Protein AF-Q3E6U3-F1 (afdb_monomer_lite)

Radius of gyration: 22.24 Å; chains: 1; bounding box: 48×63×40 Å

pLDDT: mean 80.61, std 17.1, range [34.94, 96.12]

Structure (mmCIF, N/CA/C/O backbone):
data_AF-Q3E6U3-F1
#
_entry.id   AF-Q3E6U3-F1
#
loop_
_atom_site.group_PDB
_atom_site.id
_atom_site.type_symbol
_atom_site.label_atom_id
_atom_site.label_alt_id
_atom_site.label_comp_id
_atom_site.label_asym_id
_atom_site.label_entity_id
_atom_site.label_seq_id
_atom_site.pdbx_PDB_ins_code
_atom_site.Cartn_x
_atom_site.Cartn_y
_atom_site.Cartn_z
_atom_site.occupancy
_atom_site.B_iso_or_equiv
_atom_site.auth_seq_id
_atom_site.auth_comp_id
_atom_site.auth_asym_id
_atom_site.auth_atom_id
_atom_site.pdbx_PDB_model_num
ATOM 1 N N . MET A 1 1 ? 5.671 -49.543 11.614 1.00 64.62 1 MET A N 1
ATOM 2 C CA . MET A 1 1 ? 5.516 -48.070 11.585 1.00 64.62 1 MET A CA 1
ATOM 3 C C . MET A 1 1 ? 6.356 -47.418 10.483 1.00 64.62 1 MET A C 1
ATOM 5 O O . MET A 1 1 ? 5.762 -46.796 9.616 1.00 64.62 1 MET A O 1
ATOM 9 N N . ALA A 1 2 ? 7.677 -47.642 10.404 1.00 73.88 2 ALA A N 1
ATOM 10 C CA . ALA A 1 2 ? 8.542 -47.042 9.367 1.00 73.88 2 ALA A CA 1
ATOM 11 C C . ALA A 1 2 ? 8.101 -47.294 7.904 1.00 73.88 2 ALA A C 1
ATOM 13 O O . ALA A 1 2 ? 8.098 -46.371 7.097 1.00 73.88 2 ALA A O 1
ATOM 14 N N . LYS A 1 3 ? 7.638 -48.510 7.569 1.00 75.06 3 LYS A N 1
ATOM 15 C CA . LYS A 1 3 ? 7.127 -48.832 6.219 1.00 75.06 3 LYS A CA 1
ATOM 16 C C . LYS A 1 3 ? 5.898 -48.000 5.825 1.00 75.06 3 LYS A C 1
ATOM 18 O O . LYS A 1 3 ? 5.760 -47.633 4.667 1.00 75.06 3 LYS A O 1
ATOM 23 N N . SER A 1 4 ? 5.031 -47.682 6.789 1.00 80.94 4 SER A N 1
ATOM 24 C CA . SER A 1 4 ? 3.835 -46.867 6.543 1.00 80.94 4 SER A CA 1
ATOM 25 C C . SER A 1 4 ? 4.207 -45.415 6.253 1.00 80.94 4 SER A C 1
ATOM 27 O O . SER A 1 4 ? 3.635 -44.815 5.354 1.00 80.94 4 SER A O 1
ATOM 29 N N . LEU A 1 5 ? 5.193 -44.872 6.975 1.00 84.50 5 LEU A N 1
ATOM 30 C CA . LEU A 1 5 ? 5.697 -43.516 6.743 1.00 84.50 5 LEU A CA 1
ATOM 31 C C . LEU A 1 5 ? 6.381 -43.402 5.377 1.00 84.50 5 LEU A C 1
ATOM 33 O O . LEU A 1 5 ? 6.117 -42.452 4.651 1.00 84.50 5 LEU A O 1
ATOM 37 N N . LEU A 1 6 ? 7.188 -44.400 4.992 1.00 86.62 6 LEU A N 1
ATOM 38 C CA . LEU A 1 6 ? 7.823 -44.440 3.672 1.00 86.62 6 LEU A CA 1
ATOM 39 C C . LEU A 1 6 ? 6.777 -44.405 2.547 1.00 86.62 6 LEU A C 1
ATOM 41 O O . LEU A 1 6 ? 6.920 -43.633 1.606 1.00 86.62 6 LEU A O 1
ATOM 45 N N . MET A 1 7 ? 5.703 -45.198 2.663 1.00 84.69 7 MET A N 1
ATOM 46 C CA . MET A 1 7 ? 4.643 -45.202 1.651 1.00 84.69 7 MET A CA 1
ATOM 47 C C . MET A 1 7 ? 3.907 -43.860 1.572 1.00 84.69 7 MET A C 1
ATOM 49 O O . MET A 1 7 ? 3.663 -43.383 0.470 1.00 84.69 7 MET A O 1
ATOM 53 N N . VAL A 1 8 ? 3.613 -43.213 2.706 1.00 88.81 8 VAL A N 1
ATOM 54 C CA . VAL A 1 8 ? 2.976 -41.882 2.712 1.00 88.81 8 VAL A CA 1
ATOM 55 C C . VAL A 1 8 ? 3.871 -40.834 2.044 1.00 88.81 8 VAL A C 1
ATOM 57 O O . VAL A 1 8 ? 3.387 -40.084 1.202 1.00 88.81 8 VAL A O 1
ATOM 60 N N . MET A 1 9 ? 5.175 -40.825 2.343 1.00 85.62 9 MET A N 1
ATOM 61 C CA . MET A 1 9 ? 6.120 -39.884 1.727 1.00 85.62 9 MET A CA 1
ATOM 62 C C . MET A 1 9 ? 6.201 -40.068 0.209 1.00 85.62 9 MET A C 1
ATOM 64 O O . MET A 1 9 ? 6.154 -39.086 -0.527 1.00 85.62 9 MET A O 1
ATOM 68 N N . LEU A 1 10 ? 6.263 -41.315 -0.271 1.00 87.25 10 LEU A N 1
ATOM 69 C CA . LEU A 1 10 ? 6.287 -41.602 -1.708 1.00 87.25 10 LEU A CA 1
ATOM 70 C C . LEU A 1 10 ? 5.004 -41.131 -2.402 1.00 87.25 10 LEU A C 1
ATOM 72 O O . LEU A 1 10 ? 5.080 -40.528 -3.469 1.00 87.25 10 LEU A O 1
ATOM 76 N N . VAL A 1 11 ? 3.838 -41.339 -1.783 1.00 87.19 11 VAL A N 1
ATOM 77 C CA . VAL A 1 11 ? 2.557 -40.862 -2.325 1.00 87.19 11 VAL A CA 1
ATOM 78 C C . VAL A 1 11 ? 2.527 -39.336 -2.389 1.00 87.19 11 VAL A C 1
ATOM 80 O O . VAL A 1 11 ? 2.163 -38.789 -3.425 1.00 87.19 11 VAL A O 1
ATOM 83 N N . SER A 1 12 ? 2.954 -38.634 -1.335 1.00 83.69 12 SER A N 1
ATOM 84 C CA . SER A 1 12 ? 3.015 -37.168 -1.345 1.00 83.69 12 SER A CA 1
ATOM 85 C C . SER A 1 12 ? 3.937 -36.645 -2.443 1.00 83.69 12 SER A C 1
ATOM 87 O O . SER A 1 12 ? 3.532 -35.765 -3.193 1.00 83.69 12 SER A O 1
ATOM 89 N N . ILE A 1 13 ? 5.135 -37.220 -2.586 1.00 82.50 13 ILE A N 1
ATOM 90 C CA . ILE A 1 13 ? 6.101 -36.832 -3.623 1.00 82.50 13 ILE A CA 1
ATOM 91 C C . ILE A 1 13 ? 5.497 -37.013 -5.022 1.00 82.50 13 ILE A C 1
ATOM 93 O O . ILE A 1 13 ? 5.533 -36.082 -5.824 1.00 82.50 13 ILE A O 1
ATOM 97 N N . VAL A 1 14 ? 4.883 -38.168 -5.306 1.00 81.69 14 VAL A N 1
ATOM 98 C CA . VAL A 1 14 ? 4.228 -38.421 -6.602 1.00 81.69 14 VAL A CA 1
ATOM 99 C C . VAL A 1 14 ? 3.106 -37.412 -6.854 1.00 81.69 14 VAL A C 1
ATOM 101 O O . VAL A 1 14 ? 3.032 -36.845 -7.938 1.00 81.69 14 VAL A O 1
ATOM 104 N N . MET A 1 15 ? 2.268 -37.122 -5.856 1.00 81.94 15 MET A N 1
ATOM 105 C CA . MET A 1 15 ? 1.188 -36.140 -5.999 1.00 81.94 15 MET A CA 1
ATOM 106 C C . MET A 1 15 ? 1.718 -34.723 -6.250 1.00 81.94 15 MET A C 1
ATOM 108 O O . MET A 1 15 ? 1.133 -34.003 -7.054 1.00 81.94 15 MET A O 1
ATOM 112 N N . PHE A 1 16 ? 2.839 -34.336 -5.632 1.00 80.06 16 PHE A N 1
ATOM 113 C CA . PHE A 1 16 ? 3.502 -33.063 -5.922 1.00 80.06 16 PHE A CA 1
ATOM 114 C C . PHE A 1 16 ? 4.004 -32.995 -7.367 1.00 80.06 16 PHE A C 1
ATOM 116 O O . PHE A 1 16 ? 3.752 -31.996 -8.033 1.00 80.06 16 PHE A O 1
ATOM 123 N N . TYR A 1 17 ? 4.640 -34.051 -7.884 1.00 75.44 17 TYR A N 1
ATOM 124 C CA . TYR A 1 17 ? 5.099 -34.073 -9.279 1.00 75.44 17 TYR A CA 1
ATOM 125 C C . TYR A 1 17 ? 3.945 -34.026 -10.284 1.00 75.44 17 TYR A C 1
ATOM 127 O O . TYR A 1 17 ? 4.048 -33.350 -11.302 1.00 75.44 17 TYR A O 1
ATOM 135 N N . MET A 1 18 ? 2.825 -34.691 -9.992 1.00 76.62 18 MET A N 1
ATOM 136 C CA . MET A 1 18 ? 1.660 -34.669 -10.882 1.00 76.62 18 MET A CA 1
ATOM 137 C C . MET A 1 18 ? 0.866 -33.354 -10.787 1.00 76.62 18 MET A C 1
ATOM 139 O O . MET A 1 18 ? 0.239 -32.954 -11.764 1.00 76.62 18 MET A O 1
ATOM 143 N N . ALA A 1 19 ? 0.883 -32.668 -9.637 1.00 72.81 19 ALA A N 1
ATOM 144 C CA . ALA A 1 19 ? 0.199 -31.384 -9.443 1.00 72.81 19 ALA A CA 1
ATOM 145 C C . ALA A 1 19 ? 1.035 -30.169 -9.884 1.00 72.81 19 ALA A C 1
ATOM 147 O O . ALA A 1 19 ? 0.467 -29.134 -10.230 1.00 72.81 19 ALA A O 1
ATOM 148 N N . CYS A 1 20 ? 2.365 -30.291 -9.900 1.00 60.81 20 CYS A N 1
ATOM 149 C CA . CYS A 1 20 ? 3.291 -29.245 -10.321 1.00 60.81 20 CYS A CA 1
ATOM 150 C C . CYS A 1 20 ? 4.003 -29.637 -11.629 1.00 60.81 20 CYS A C 1
ATOM 152 O O . CYS A 1 20 ? 5.185 -29.983 -11.593 1.00 60.81 20 CYS A O 1
ATOM 154 N N . PRO A 1 21 ? 3.363 -29.502 -12.809 1.00 56.66 21 PRO A N 1
ATOM 155 C CA . PRO A 1 21 ? 4.048 -29.666 -14.098 1.00 56.66 21 PRO A CA 1
ATOM 156 C C . PRO A 1 21 ? 5.139 -28.602 -14.349 1.00 56.66 21 PRO A C 1
ATOM 158 O O . PRO A 1 21 ? 5.829 -28.647 -15.361 1.00 56.66 21 PRO A O 1
ATOM 161 N N . ILE A 1 22 ? 5.325 -27.658 -13.420 1.00 55.91 22 ILE A N 1
ATOM 162 C CA . ILE A 1 22 ? 6.236 -26.513 -13.527 1.00 55.91 22 ILE A CA 1
ATOM 163 C C . ILE A 1 22 ? 7.718 -26.939 -13.485 1.00 55.91 22 ILE A C 1
ATOM 165 O O . ILE A 1 22 ? 8.574 -26.172 -13.902 1.00 55.91 22 ILE A O 1
ATOM 169 N N . PHE A 1 23 ? 8.053 -28.159 -13.040 1.00 52.84 23 PHE A N 1
ATOM 170 C CA . PHE A 1 23 ? 9.457 -28.601 -12.971 1.00 52.84 23 PHE A CA 1
ATOM 171 C C . PHE A 1 23 ? 9.938 -29.459 -14.157 1.00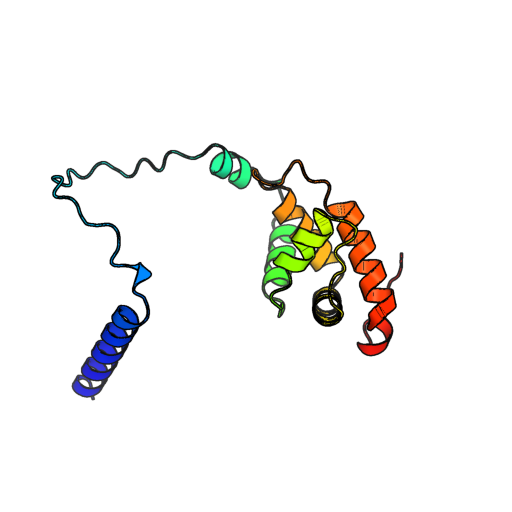 52.84 23 PHE A C 1
ATOM 173 O O . PHE A 1 23 ? 11.101 -29.850 -14.177 1.00 52.84 23 PHE A O 1
ATOM 180 N N . SER A 1 24 ? 9.086 -29.768 -15.144 1.00 48.44 24 SER A N 1
ATOM 181 C CA . SER A 1 24 ? 9.453 -30.653 -16.272 1.00 48.44 24 SER A CA 1
ATOM 182 C C . SER A 1 24 ? 9.567 -29.963 -17.637 1.00 48.44 24 SER A C 1
ATOM 184 O O . SER A 1 24 ? 9.607 -30.635 -18.663 1.00 48.44 24 SER A O 1
ATOM 186 N N . GLN A 1 25 ? 9.677 -28.639 -17.672 1.00 40.50 25 GLN A N 1
ATOM 187 C CA . GLN A 1 25 ? 9.927 -27.863 -18.888 1.00 40.50 25 GLN A CA 1
ATOM 188 C C . GLN A 1 25 ? 10.875 -26.730 -18.464 1.00 40.50 25 GLN A C 1
ATOM 190 O O . GLN A 1 25 ? 10.431 -25.788 -17.832 1.00 40.50 25 GLN A O 1
ATOM 195 N N . GLU A 1 26 ? 12.200 -26.859 -18.527 1.00 39.69 26 GLU A N 1
ATOM 196 C CA . GLU A 1 26 ? 13.009 -26.932 -19.744 1.00 39.69 26 GLU A CA 1
ATOM 197 C C . GLU A 1 26 ? 14.288 -27.766 -19.518 1.00 39.69 26 GLU A C 1
ATOM 199 O O . GLU A 1 26 ? 15.323 -27.256 -19.102 1.00 39.69 26 GLU A O 1
ATOM 204 N N . ILE A 1 27 ? 14.256 -29.066 -19.812 1.00 36.69 27 ILE A N 1
ATOM 205 C CA . ILE A 1 27 ? 15.475 -29.798 -20.195 1.00 36.69 27 ILE A CA 1
ATOM 206 C C . ILE A 1 27 ? 15.094 -30.610 -21.422 1.00 36.69 27 ILE A C 1
ATOM 208 O O . ILE A 1 27 ? 14.778 -31.794 -21.345 1.00 36.69 27 ILE A O 1
ATOM 212 N N . HIS A 1 28 ? 15.008 -29.925 -22.554 1.00 34.94 28 HIS A N 1
ATOM 213 C CA . HIS A 1 28 ? 14.781 -30.569 -23.835 1.00 34.94 28 HIS A CA 1
ATOM 214 C C . HIS A 1 28 ? 15.657 -29.916 -24.894 1.00 34.94 28 HIS A C 1
ATOM 216 O O . HIS A 1 28 ? 15.147 -29.292 -25.809 1.00 34.94 28 HIS A O 1
ATOM 222 N N . GLU A 1 29 ? 16.974 -30.057 -24.758 1.00 41.22 29 GLU A N 1
ATOM 223 C CA . GLU A 1 29 ? 17.831 -30.250 -25.926 1.00 41.22 29 GLU A CA 1
ATOM 224 C C . GLU A 1 29 ? 19.170 -30.836 -25.481 1.00 41.22 29 GLU A C 1
ATOM 226 O O . GLU A 1 29 ? 19.779 -30.366 -24.520 1.00 41.22 29 GLU A O 1
ATOM 231 N N . ASP A 1 30 ? 19.587 -31.903 -26.157 1.00 40.41 30 ASP A N 1
ATOM 232 C CA . ASP A 1 30 ? 20.845 -32.618 -25.979 1.00 40.41 30 ASP A CA 1
ATOM 233 C C . ASP A 1 30 ? 22.054 -31.688 -26.175 1.00 40.41 30 ASP A C 1
ATOM 235 O O . ASP A 1 30 ? 22.690 -31.649 -27.226 1.00 40.41 30 ASP A O 1
ATOM 239 N N . VAL A 1 31 ? 22.398 -30.922 -25.147 1.00 43.38 31 VAL A N 1
ATOM 240 C CA . VAL A 1 31 ? 23.639 -30.158 -25.081 1.00 43.38 31 VAL A CA 1
ATOM 241 C C . VAL A 1 31 ? 24.394 -30.680 -23.881 1.00 43.38 31 VAL A C 1
ATOM 243 O O . VAL A 1 31 ? 23.904 -30.644 -22.757 1.00 43.38 31 VAL A O 1
ATOM 246 N N . ALA A 1 32 ? 25.585 -31.216 -24.140 1.00 43.44 32 ALA A N 1
ATOM 247 C CA . ALA A 1 32 ? 26.520 -31.649 -23.119 1.00 43.44 32 ALA A CA 1
ATOM 248 C C . ALA A 1 32 ? 26.654 -30.546 -22.059 1.00 43.44 32 ALA A C 1
ATOM 250 O O . ALA A 1 32 ? 27.273 -29.511 -22.308 1.00 43.44 32 ALA A O 1
ATOM 251 N N . ILE A 1 33 ? 26.036 -30.766 -20.895 1.00 42.59 33 ILE A N 1
ATOM 252 C CA . ILE A 1 33 ? 26.102 -29.878 -19.736 1.00 42.59 33 ILE A CA 1
ATOM 253 C C . ILE A 1 33 ? 27.524 -29.987 -19.194 1.00 42.59 33 ILE A C 1
ATOM 255 O O . ILE A 1 33 ? 27.835 -30.741 -18.275 1.00 42.59 33 ILE A O 1
ATOM 259 N N . SER A 1 34 ? 28.424 -29.247 -19.832 1.00 40.41 34 SER A N 1
ATOM 260 C CA . SER A 1 34 ? 29.596 -28.732 -19.157 1.00 40.41 34 SER A CA 1
ATOM 261 C C . SER A 1 34 ? 29.065 -27.833 -18.036 1.00 40.41 34 SER A C 1
ATOM 263 O O . SER A 1 34 ? 28.143 -27.049 -18.294 1.00 40.41 34 SER A O 1
ATOM 265 N N . PRO A 1 35 ? 29.561 -27.962 -16.793 1.00 46.38 35 PRO A N 1
ATOM 266 C CA . PRO A 1 35 ? 29.102 -27.172 -15.665 1.00 46.38 35 PRO A CA 1
ATOM 267 C C . PRO A 1 35 ? 29.606 -25.748 -15.870 1.00 46.38 35 PRO A C 1
ATOM 269 O O . PRO A 1 35 ? 30.633 -25.346 -15.333 1.00 46.38 35 PRO A O 1
ATOM 272 N N . THR A 1 36 ? 28.917 -24.997 -16.719 1.00 41.91 36 THR A N 1
ATOM 273 C CA . THR A 1 36 ? 29.101 -23.560 -16.812 1.00 41.91 36 THR A CA 1
ATOM 274 C C . THR A 1 36 ? 28.604 -23.037 -15.472 1.00 41.91 36 THR A C 1
ATOM 276 O O . THR A 1 36 ? 27.434 -23.275 -15.149 1.00 41.91 36 THR A O 1
ATOM 279 N N . PRO A 1 37 ? 29.466 -22.433 -14.634 1.00 50.19 37 PRO A N 1
ATOM 280 C CA . PRO A 1 37 ? 29.002 -21.788 -13.421 1.00 50.19 37 PRO A CA 1
ATOM 281 C C . PRO A 1 37 ? 27.859 -20.868 -13.827 1.00 50.19 37 PRO A C 1
ATOM 283 O O . PRO A 1 37 ? 27.986 -20.146 -14.817 1.00 50.19 37 PRO A O 1
ATOM 286 N N . PHE A 1 38 ? 26.737 -20.949 -13.116 1.00 53.09 38 PHE A N 1
ATOM 287 C CA . PHE A 1 38 ? 25.718 -19.913 -13.152 1.00 53.09 38 PHE A CA 1
ATOM 288 C C . PHE A 1 38 ? 26.416 -18.624 -12.697 1.00 53.09 38 PHE A C 1
ATOM 290 O O . PHE A 1 38 ? 26.394 -18.266 -11.523 1.00 53.09 38 PHE A O 1
ATOM 297 N N . GLU A 1 39 ? 27.111 -17.947 -13.610 1.00 52.06 39 GLU A N 1
ATOM 298 C CA . GLU A 1 39 ? 27.311 -16.517 -13.516 1.00 52.06 39 GLU A CA 1
ATOM 299 C C . GLU A 1 39 ? 25.914 -15.951 -13.699 1.00 52.06 39 GLU A C 1
ATOM 301 O O . GLU A 1 39 ? 25.465 -15.654 -14.804 1.00 52.06 39 GLU A O 1
ATOM 306 N N . GLU A 1 40 ? 25.179 -15.932 -12.590 1.00 57.94 40 GLU A N 1
ATOM 307 C CA . GLU A 1 40 ? 23.992 -15.129 -12.409 1.00 57.94 40 GLU A CA 1
ATOM 308 C C . GLU A 1 40 ? 24.442 -13.700 -12.692 1.00 57.94 40 GLU A C 1
ATOM 310 O O . GLU A 1 40 ? 24.991 -13.002 -11.840 1.00 57.94 40 GLU A O 1
ATOM 315 N N . ALA A 1 41 ? 24.367 -13.326 -13.969 1.00 57.94 41 ALA A N 1
ATOM 316 C CA . ALA A 1 41 ? 24.720 -12.010 -14.437 1.00 57.94 41 ALA A CA 1
ATOM 317 C C . ALA A 1 41 ? 23.780 -11.070 -13.695 1.00 57.94 41 ALA A C 1
ATOM 319 O O . ALA A 1 41 ? 22.592 -11.010 -14.014 1.00 57.94 41 ALA A O 1
ATOM 320 N N . ASN A 1 42 ? 24.302 -10.421 -12.650 1.00 66.38 42 ASN A N 1
ATOM 321 C CA . ASN A 1 42 ? 23.550 -9.492 -11.822 1.00 66.38 42 ASN A CA 1
ATOM 322 C C . ASN A 1 42 ? 22.887 -8.491 -12.763 1.00 66.38 42 ASN A C 1
ATOM 324 O O . ASN A 1 42 ? 23.556 -7.655 -13.375 1.00 66.38 42 ASN A O 1
ATOM 328 N N . SER A 1 43 ? 21.579 -8.639 -12.958 1.00 80.56 43 SER A N 1
ATOM 329 C CA . SER A 1 43 ? 20.865 -7.781 -13.885 1.00 80.56 43 SER A CA 1
ATOM 330 C C . SER A 1 43 ? 20.890 -6.358 -13.320 1.00 80.56 43 SER A C 1
ATOM 332 O O . SER A 1 43 ? 20.897 -6.181 -12.096 1.00 80.56 43 SER A O 1
ATOM 334 N N . PRO A 1 44 ? 20.858 -5.318 -14.169 1.00 85.00 44 PRO A N 1
ATOM 335 C CA . PRO A 1 44 ? 20.777 -3.942 -13.685 1.00 85.00 44 PRO A CA 1
ATOM 336 C C . PRO A 1 44 ? 19.605 -3.715 -12.716 1.00 85.00 44 PRO A C 1
ATOM 338 O O . PRO A 1 44 ? 19.694 -2.858 -11.841 1.00 85.00 44 PRO A O 1
ATOM 341 N N . ALA A 1 45 ? 18.523 -4.492 -12.858 1.00 87.94 45 ALA A N 1
ATOM 342 C CA . ALA A 1 45 ? 17.396 -4.491 -11.936 1.00 87.94 45 ALA A CA 1
ATOM 343 C C . ALA A 1 45 ? 17.777 -5.060 -10.562 1.00 87.94 45 ALA A C 1
ATOM 345 O O . ALA A 1 45 ? 17.569 -4.382 -9.563 1.00 87.94 45 ALA A O 1
ATOM 346 N N . MET A 1 46 ? 18.412 -6.236 -10.505 1.00 85.75 46 MET A N 1
ATOM 347 C CA . MET A 1 46 ? 18.852 -6.854 -9.248 1.00 85.75 46 MET A CA 1
ATOM 348 C C . MET A 1 46 ? 19.862 -5.978 -8.498 1.00 85.75 46 MET A C 1
ATOM 350 O O . MET A 1 46 ? 19.723 -5.764 -7.295 1.00 85.75 46 MET A O 1
ATOM 354 N N . GLU A 1 47 ? 20.854 -5.423 -9.203 1.00 87.38 47 GLU A N 1
ATOM 355 C CA . GLU A 1 47 ? 21.839 -4.525 -8.592 1.00 87.38 47 GLU A CA 1
ATOM 356 C C . GLU A 1 47 ? 21.179 -3.251 -8.040 1.00 87.38 47 GLU A C 1
ATOM 358 O O . GLU A 1 47 ? 21.549 -2.766 -6.969 1.00 87.38 47 GLU A O 1
ATOM 363 N N . TYR A 1 48 ? 20.203 -2.697 -8.763 1.00 87.06 48 TYR A N 1
ATOM 364 C CA . TYR A 1 48 ? 19.461 -1.517 -8.329 1.00 87.06 48 TYR A CA 1
ATOM 365 C C . TYR A 1 48 ? 18.556 -1.823 -7.134 1.00 87.06 48 TYR A C 1
ATOM 367 O O . TYR A 1 48 ? 18.560 -1.070 -6.162 1.00 87.06 48 TYR A O 1
ATOM 375 N N . ASP A 1 49 ? 17.824 -2.934 -7.180 1.00 86.69 49 ASP A N 1
ATOM 376 C CA . ASP A 1 49 ? 16.869 -3.315 -6.144 1.00 86.69 49 ASP A CA 1
ATOM 377 C C . ASP A 1 49 ? 17.572 -3.730 -4.848 1.00 86.69 49 ASP A C 1
ATOM 379 O O . ASP A 1 49 ? 17.129 -3.377 -3.761 1.00 86.69 49 ASP A O 1
ATOM 383 N N . MET A 1 50 ? 18.751 -4.350 -4.926 1.00 83.81 50 MET A N 1
ATOM 384 C CA . MET A 1 50 ? 19.594 -4.583 -3.747 1.00 83.81 50 MET A CA 1
ATOM 385 C C . MET A 1 50 ? 20.066 -3.268 -3.089 1.00 83.81 50 MET A C 1
ATOM 387 O O . MET A 1 50 ? 20.374 -3.241 -1.897 1.00 83.81 50 MET A O 1
ATOM 391 N N . LYS A 1 51 ? 20.102 -2.166 -3.853 1.00 80.44 51 LYS A N 1
ATOM 392 C CA . LYS A 1 51 ? 20.413 -0.802 -3.390 1.00 80.44 51 LYS A CA 1
ATOM 393 C C 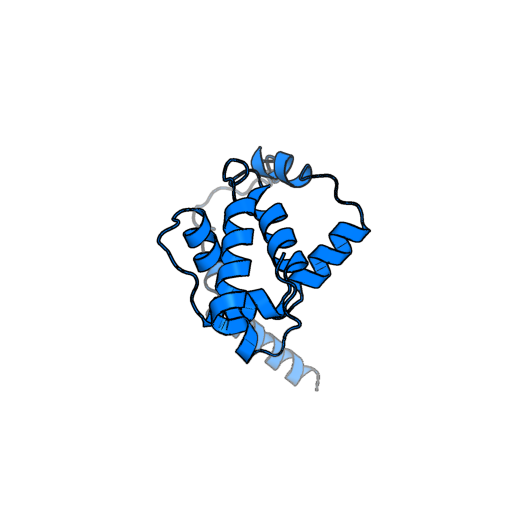. LYS A 1 51 ? 19.159 0.053 -3.148 1.00 80.44 51 LYS A C 1
ATOM 395 O O . LYS A 1 51 ? 19.302 1.269 -2.979 1.00 80.44 51 LYS A O 1
ATOM 400 N N . LEU A 1 52 ? 17.953 -0.540 -3.135 1.00 74.81 52 LEU A N 1
ATOM 401 C CA . LEU A 1 52 ? 16.709 0.117 -2.701 1.00 74.81 52 LEU A CA 1
ATOM 402 C C . LEU A 1 52 ? 16.951 0.906 -1.404 1.00 74.81 52 LEU A C 1
ATOM 404 O O . LEU A 1 52 ? 17.867 0.566 -0.649 1.00 74.81 52 LEU A O 1
ATOM 408 N N . PRO A 1 53 ? 16.175 1.981 -1.147 1.00 68.12 53 PRO A N 1
ATOM 409 C CA . PRO A 1 53 ? 16.508 2.971 -0.133 1.00 68.12 53 PRO A CA 1
ATOM 410 C C . PRO A 1 53 ? 16.965 2.318 1.165 1.00 68.12 53 PRO A C 1
ATOM 412 O O . PRO A 1 53 ? 16.335 1.372 1.627 1.00 68.12 53 PRO A O 1
ATOM 415 N N . HIS A 1 54 ? 18.053 2.837 1.740 1.00 77.56 54 HIS A N 1
ATOM 416 C CA . HIS A 1 54 ? 18.614 2.355 2.998 1.00 77.56 54 HIS A CA 1
ATOM 417 C C . HIS A 1 54 ? 17.592 2.513 4.132 1.00 77.56 54 HIS A C 1
ATOM 419 O O . HIS A 1 54 ? 17.583 3.505 4.862 1.00 77.56 54 HIS A O 1
ATOM 425 N N . TYR A 1 55 ? 16.693 1.543 4.254 1.00 83.69 55 TYR A N 1
ATOM 426 C CA . TYR A 1 55 ? 15.792 1.413 5.376 1.00 83.69 55 TYR A CA 1
ATOM 427 C C . TYR A 1 55 ? 16.622 1.004 6.591 1.00 83.69 55 TYR A C 1
ATOM 429 O O . TYR A 1 55 ? 17.490 0.133 6.528 1.00 83.69 55 TYR A O 1
ATOM 437 N N . SER A 1 56 ? 16.362 1.657 7.718 1.00 89.31 56 SER A N 1
ATOM 438 C CA . SER A 1 56 ? 16.841 1.162 9.007 1.00 89.31 56 SER A CA 1
ATOM 439 C C . SER A 1 56 ? 16.240 -0.216 9.288 1.00 89.31 56 SER A C 1
ATOM 441 O O . SER A 1 56 ? 15.140 -0.513 8.819 1.00 89.31 56 SER A O 1
ATOM 443 N N . GLN A 1 57 ? 16.905 -1.023 10.119 1.00 90.81 57 GLN A N 1
ATOM 444 C CA . GLN A 1 57 ? 16.369 -2.321 10.550 1.00 90.81 57 GLN A CA 1
ATOM 445 C C . GLN A 1 57 ? 14.929 -2.190 11.067 1.00 90.81 57 GLN A C 1
ATOM 447 O O . GLN A 1 57 ? 14.042 -2.893 10.616 1.00 90.81 57 GLN A O 1
ATOM 452 N N . LYS A 1 58 ? 14.660 -1.164 11.885 1.00 93.31 58 LYS A N 1
ATOM 453 C CA . LYS A 1 58 ? 13.316 -0.865 12.396 1.00 93.31 58 LYS A CA 1
ATOM 454 C C . LYS A 1 58 ? 12.269 -0.667 11.291 1.00 93.31 58 LYS A C 1
ATOM 456 O O . LYS A 1 58 ? 11.104 -0.999 11.480 1.00 93.31 58 LYS A O 1
ATOM 461 N N . GLN A 1 59 ? 12.647 -0.055 10.169 1.00 92.19 59 GLN A N 1
ATOM 462 C CA . GLN A 1 59 ? 11.732 0.120 9.043 1.00 92.19 59 GLN A CA 1
ATOM 463 C C . GLN A 1 59 ? 11.514 -1.194 8.297 1.00 92.19 59 GLN A C 1
ATOM 465 O O . GLN A 1 59 ? 10.381 -1.451 7.907 1.00 92.19 59 GLN A O 1
ATOM 470 N N . TYR A 1 60 ? 12.552 -2.018 8.135 1.00 90.81 60 TYR A N 1
ATOM 471 C CA . TYR A 1 60 ? 12.393 -3.366 7.593 1.00 90.81 60 TYR A CA 1
ATOM 472 C C . TYR A 1 60 ? 11.468 -4.210 8.466 1.00 90.81 60 TYR A C 1
ATOM 474 O O . TYR A 1 60 ? 10.475 -4.703 7.947 1.00 90.81 60 TYR A O 1
ATOM 482 N N . ASP A 1 61 ? 11.701 -4.259 9.778 1.00 94.00 61 ASP A N 1
ATOM 483 C CA . ASP A 1 61 ? 10.864 -5.008 10.725 1.00 94.00 61 ASP A CA 1
ATOM 484 C C . ASP A 1 61 ? 9.396 -4.549 10.658 1.00 94.00 61 ASP A C 1
ATOM 486 O O . ASP A 1 61 ? 8.462 -5.348 10.688 1.00 94.00 61 ASP A O 1
ATOM 490 N N . PHE A 1 62 ? 9.171 -3.235 10.527 1.00 94.44 62 PHE A N 1
ATOM 491 C CA . PHE A 1 62 ? 7.829 -2.682 10.346 1.00 94.44 62 PHE A CA 1
ATOM 492 C C . PHE A 1 62 ? 7.177 -3.161 9.042 1.00 94.44 62 PHE A C 1
ATOM 494 O O . PHE A 1 62 ? 6.007 -3.537 9.042 1.00 94.44 62 PHE A O 1
ATOM 501 N N . LEU A 1 63 ? 7.913 -3.128 7.930 1.00 92.31 63 LEU A N 1
ATOM 502 C CA . LEU A 1 63 ? 7.407 -3.515 6.613 1.00 92.31 63 LEU A CA 1
ATOM 503 C C . LEU A 1 63 ? 7.177 -5.026 6.518 1.00 92.31 63 LEU A C 1
ATOM 505 O O . LEU A 1 63 ? 6.165 -5.439 5.960 1.00 92.31 63 LEU A O 1
ATOM 509 N N . GLU A 1 64 ? 8.046 -5.835 7.117 1.00 92.44 64 GLU A N 1
ATOM 510 C CA . GLU A 1 64 ? 7.872 -7.281 7.263 1.00 92.44 64 GLU A CA 1
ATOM 511 C C . GLU A 1 64 ? 6.583 -7.592 8.032 1.00 92.44 64 GLU A C 1
ATOM 513 O O . GLU A 1 64 ? 5.695 -8.263 7.504 1.00 92.44 64 GLU A O 1
ATOM 518 N N . ALA A 1 65 ? 6.384 -6.963 9.195 1.00 94.06 65 ALA A N 1
ATOM 519 C CA . ALA A 1 65 ? 5.147 -7.093 9.965 1.00 94.06 65 ALA A CA 1
ATOM 520 C C . ALA A 1 65 ? 3.896 -6.618 9.197 1.00 94.06 65 ALA A C 1
ATOM 522 O O . ALA A 1 65 ? 2.780 -7.044 9.500 1.00 94.06 65 ALA A O 1
ATOM 523 N N . CYS A 1 66 ? 4.044 -5.723 8.213 1.00 93.19 66 CYS A N 1
ATOM 524 C CA . CYS A 1 66 ? 2.955 -5.331 7.319 1.00 93.19 66 CYS A CA 1
ATOM 525 C C . CYS A 1 66 ? 2.632 -6.405 6.273 1.00 93.19 66 CYS A C 1
ATOM 527 O O . CYS A 1 66 ? 1.451 -6.607 5.989 1.00 93.19 66 CYS A O 1
ATOM 529 N N . VAL A 1 67 ? 3.640 -7.082 5.710 1.00 89.56 67 VAL A N 1
ATOM 530 C CA . VAL A 1 67 ? 3.455 -8.179 4.739 1.00 89.56 67 VAL A CA 1
ATOM 531 C C . VAL A 1 67 ? 2.787 -9.390 5.393 1.00 89.56 67 VAL A C 1
ATOM 533 O O . VAL A 1 67 ? 1.966 -10.049 4.760 1.00 89.56 67 VAL A O 1
ATOM 536 N N . GLU A 1 68 ? 3.072 -9.649 6.669 1.00 88.44 68 GLU A N 1
ATOM 537 C CA . GLU A 1 68 ? 2.451 -10.740 7.432 1.00 88.44 68 GLU A CA 1
ATOM 538 C C . GLU A 1 68 ? 0.967 -10.504 7.759 1.00 88.44 68 GLU A C 1
ATOM 540 O O . GLU A 1 68 ? 0.253 -11.432 8.155 1.00 88.44 68 GLU A O 1
ATOM 545 N N . LYS A 1 69 ? 0.462 -9.270 7.607 1.00 85.56 69 LYS A N 1
ATOM 546 C CA . LYS A 1 69 ? -0.959 -8.998 7.843 1.00 85.56 69 LYS A CA 1
ATOM 547 C C . LYS A 1 69 ? -1.808 -9.729 6.799 1.00 85.56 69 LYS A C 1
ATOM 549 O O . LYS A 1 69 ? -1.484 -9.685 5.613 1.00 85.56 69 LYS A O 1
ATOM 554 N N . PRO A 1 70 ? -2.952 -10.321 7.196 1.00 71.88 70 PRO A N 1
ATOM 555 C CA . PRO A 1 70 ? -3.877 -10.929 6.251 1.00 71.88 70 PRO A CA 1
ATOM 556 C C . PRO A 1 70 ? -4.292 -9.913 5.183 1.00 71.88 70 PRO A C 1
ATOM 558 O O . PRO A 1 70 ? -5.003 -8.949 5.471 1.00 71.88 70 PRO A O 1
ATOM 561 N N . SER A 1 71 ? -3.840 -10.137 3.955 1.00 70.81 71 SER A N 1
ATOM 562 C CA . SER A 1 71 ? -4.127 -9.290 2.804 1.00 70.81 71 SER A CA 1
ATOM 563 C C . SER A 1 71 ? -4.832 -10.118 1.737 1.00 70.81 71 SER A C 1
ATOM 565 O O . SER A 1 71 ? -4.576 -11.312 1.574 1.00 70.81 71 SER A O 1
ATOM 567 N N . SER A 1 72 ? -5.766 -9.499 1.027 1.00 62.47 72 SER A N 1
ATOM 568 C CA . SER A 1 72 ? -6.428 -10.101 -0.125 1.00 62.47 72 SER A CA 1
ATOM 569 C C . SER A 1 72 ? -5.668 -9.789 -1.416 1.00 62.47 72 SER A C 1
ATOM 571 O O . SER A 1 72 ? -4.772 -8.945 -1.456 1.00 62.47 72 SER A O 1
ATOM 573 N N . ILE A 1 73 ? -6.041 -10.477 -2.498 1.00 73.38 73 ILE A N 1
ATOM 574 C CA . ILE A 1 73 ? -5.507 -10.284 -3.854 1.00 73.38 73 ILE A CA 1
ATOM 575 C C . ILE A 1 73 ? -5.994 -8.929 -4.408 1.00 73.38 73 ILE A C 1
ATOM 577 O O . ILE A 1 73 ? -6.854 -8.873 -5.278 1.00 73.38 73 ILE A O 1
ATOM 581 N N . CYS A 1 74 ? -5.481 -7.827 -3.863 1.00 89.50 74 CYS A N 1
A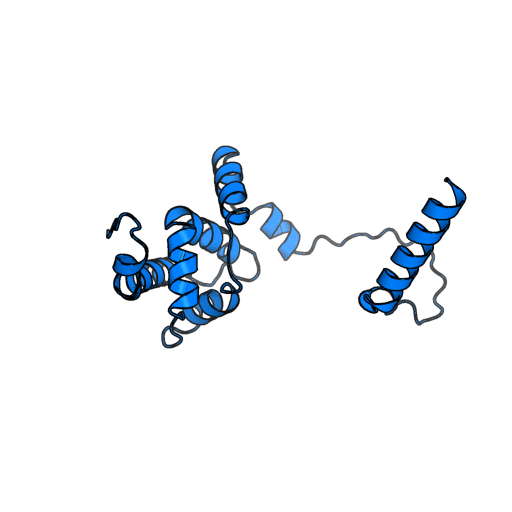TOM 582 C CA . CYS A 1 74 ? -5.820 -6.461 -4.270 1.00 89.50 74 CYS A CA 1
ATOM 583 C C . CYS A 1 74 ? -4.643 -5.721 -4.897 1.00 89.50 74 CYS A C 1
ATOM 585 O O . CYS A 1 74 ? -4.827 -4.622 -5.407 1.00 89.50 74 CYS A O 1
ATOM 587 N N . GLY A 1 75 ? -3.446 -6.324 -4.903 1.00 87.31 75 GLY A N 1
ATOM 588 C CA . GLY A 1 75 ? -2.249 -5.728 -5.501 1.00 87.31 75 GLY A CA 1
ATOM 589 C C . GLY A 1 75 ? -2.469 -5.319 -6.958 1.00 87.31 75 GLY A C 1
ATOM 590 O O . GLY A 1 75 ? -2.128 -4.203 -7.325 1.00 87.31 75 GLY A O 1
ATOM 591 N N . GLY A 1 76 ? -3.137 -6.166 -7.751 1.00 89.94 76 GLY A N 1
ATOM 592 C CA . GLY A 1 76 ? -3.491 -5.850 -9.138 1.00 89.94 76 GLY A CA 1
ATOM 593 C C . GLY A 1 76 ? -4.464 -4.673 -9.268 1.00 89.94 76 GLY A C 1
ATOM 594 O O . GLY A 1 76 ? -4.218 -3.777 -10.067 1.00 89.94 76 GLY A O 1
ATOM 595 N N . GLU A 1 77 ? -5.531 -4.623 -8.461 1.00 92.25 77 GLU A N 1
ATOM 596 C CA . GLU A 1 77 ? -6.478 -3.493 -8.469 1.00 92.25 77 GLU A CA 1
ATOM 5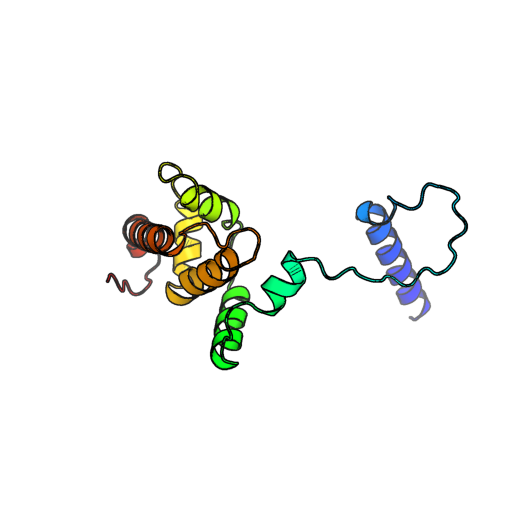97 C C . GLU A 1 77 ? -5.802 -2.183 -8.052 1.00 92.25 77 GLU A C 1
ATOM 599 O O . GLU A 1 77 ? -6.017 -1.146 -8.675 1.00 92.25 77 GLU A O 1
ATOM 604 N N . ILE A 1 78 ? -4.959 -2.228 -7.016 1.00 92.38 78 ILE A N 1
ATOM 605 C CA . ILE A 1 78 ? -4.213 -1.062 -6.538 1.00 92.38 78 ILE A CA 1
ATOM 606 C C . ILE A 1 78 ? -3.220 -0.602 -7.607 1.00 92.38 78 ILE A C 1
ATOM 608 O O . ILE A 1 78 ? -3.142 0.588 -7.897 1.00 92.38 78 ILE A O 1
ATOM 612 N N . PHE A 1 79 ? -2.496 -1.534 -8.227 1.00 93.19 79 PHE A N 1
ATOM 613 C CA . PHE A 1 79 ? -1.571 -1.229 -9.312 1.00 93.19 79 PHE A CA 1
ATOM 614 C C . PHE A 1 79 ? -2.292 -0.571 -10.493 1.00 93.19 79 PHE A C 1
ATOM 616 O O . PHE A 1 79 ? -1.865 0.485 -10.956 1.00 93.19 79 PHE A O 1
ATOM 623 N N . GLN A 1 80 ? -3.433 -1.119 -10.919 1.00 93.38 80 GLN A N 1
ATOM 624 C CA . GLN A 1 80 ? -4.215 -0.526 -12.003 1.00 93.38 80 GLN A CA 1
ATOM 625 C C . GLN A 1 80 ? -4.785 0.845 -11.636 1.00 93.38 80 GLN A C 1
ATOM 627 O O . GLN A 1 80 ? -4.722 1.757 -12.449 1.00 93.38 80 GLN A O 1
ATOM 632 N N . ASN A 1 81 ? -5.252 1.044 -10.402 1.00 93.88 81 ASN A N 1
ATOM 633 C CA . ASN A 1 81 ? -5.687 2.356 -9.914 1.00 93.88 81 ASN A CA 1
ATOM 634 C C . ASN A 1 81 ? -4.548 3.404 -9.890 1.00 93.88 81 ASN A C 1
ATOM 636 O O . ASN A 1 81 ? -4.786 4.607 -10.046 1.00 93.88 81 ASN A O 1
ATOM 640 N N . VAL A 1 82 ? -3.298 2.966 -9.695 1.00 93.88 82 VAL A N 1
ATOM 641 C CA . VAL A 1 82 ? -2.118 3.833 -9.829 1.00 93.88 82 VAL A CA 1
ATOM 642 C C . VAL A 1 82 ? -1.901 4.259 -11.271 1.00 93.88 82 VAL A C 1
ATOM 644 O O . VAL A 1 82 ? -1.697 5.451 -11.510 1.00 93.88 82 VAL A O 1
ATOM 647 N N . LEU A 1 83 ? -1.971 3.319 -12.212 1.00 92.75 83 LEU A N 1
ATOM 648 C CA . LEU A 1 83 ? -1.771 3.598 -13.633 1.00 92.75 83 LEU A CA 1
ATOM 649 C C . LEU A 1 83 ? -2.924 4.396 -14.252 1.00 92.75 83 LEU A C 1
ATOM 651 O O . LEU A 1 83 ? -2.691 5.282 -15.071 1.00 92.75 83 LEU A O 1
ATOM 655 N N . ASP A 1 84 ? -4.154 4.115 -13.833 1.00 92.94 84 ASP A N 1
ATOM 656 C CA . ASP A 1 84 ? -5.372 4.729 -14.339 1.00 92.94 84 ASP A CA 1
ATOM 657 C C . ASP A 1 84 ? -6.274 5.211 -13.194 1.00 92.94 84 ASP A C 1
ATOM 659 O O . ASP A 1 84 ? -6.851 4.439 -12.428 1.00 92.94 84 ASP A O 1
ATOM 663 N N . ALA A 1 85 ? -6.456 6.532 -13.139 1.00 85.38 85 ALA A N 1
ATOM 664 C CA . ALA A 1 85 ? -7.295 7.219 -12.162 1.00 85.38 85 ALA A CA 1
ATOM 665 C C . ALA A 1 85 ? -8.764 6.786 -12.183 1.00 85.38 85 ALA A C 1
ATOM 667 O O . ALA A 1 85 ? -9.465 6.952 -11.183 1.00 85.38 85 ALA A O 1
ATOM 668 N N . THR A 1 86 ? -9.247 6.341 -13.344 1.00 89.38 86 THR A N 1
ATOM 669 C CA . THR A 1 86 ? -10.657 6.005 -13.553 1.00 89.38 86 THR A CA 1
ATOM 670 C C . THR A 1 86 ? -10.989 4.612 -13.029 1.00 89.38 86 THR A C 1
ATOM 672 O O . THR A 1 86 ? -12.141 4.337 -12.686 1.00 89.38 86 THR A O 1
ATOM 675 N N . THR A 1 87 ? -9.972 3.763 -12.869 1.00 92.06 87 THR A N 1
ATOM 676 C CA . THR A 1 87 ? -10.102 2.440 -12.271 1.00 92.06 87 THR A CA 1
ATOM 677 C C . THR A 1 87 ? -10.278 2.565 -10.759 1.00 92.06 87 THR A C 1
ATOM 679 O O . THR A 1 87 ? -9.352 2.912 -10.026 1.00 92.06 87 THR A O 1
ATOM 682 N N . LEU A 1 88 ? -11.487 2.287 -10.270 1.00 90.56 88 LEU A N 1
ATOM 683 C CA . LEU A 1 88 ? -11.814 2.344 -8.845 1.00 90.56 88 LEU A CA 1
ATOM 684 C C . LEU A 1 88 ? -11.445 1.043 -8.133 1.00 90.56 88 LEU A C 1
ATOM 686 O O . LEU A 1 88 ? -11.782 -0.047 -8.589 1.00 90.56 88 LEU A O 1
ATOM 690 N N . VAL A 1 89 ? -10.852 1.171 -6.946 1.00 94.56 89 VAL A N 1
ATOM 691 C CA . VAL A 1 89 ? -10.638 0.033 -6.047 1.00 94.56 89 VAL A CA 1
ATOM 692 C C . VAL A 1 89 ? -11.985 -0.458 -5.513 1.00 94.56 89 VAL A C 1
ATOM 694 O O . VAL A 1 89 ? -12.849 0.335 -5.105 1.00 94.56 89 VAL A O 1
ATOM 697 N N . THR A 1 90 ? -12.188 -1.775 -5.525 1.00 95.25 90 THR A N 1
ATOM 698 C CA . THR A 1 90 ? -13.438 -2.379 -5.058 1.00 95.25 90 THR A CA 1
ATOM 699 C C . THR A 1 90 ? -13.641 -2.174 -3.557 1.00 95.25 90 THR A C 1
ATOM 701 O O . THR A 1 90 ? -12.697 -2.051 -2.780 1.00 95.25 90 THR A O 1
ATOM 704 N N . ASP A 1 91 ? -14.894 -2.203 -3.097 1.00 93.88 91 ASP A N 1
ATOM 705 C CA . ASP A 1 91 ? -15.220 -2.119 -1.665 1.00 93.88 91 ASP A CA 1
ATOM 706 C C . ASP A 1 91 ? -14.569 -3.239 -0.836 1.00 93.88 91 ASP A C 1
ATOM 708 O O . ASP A 1 91 ? -14.262 -3.048 0.342 1.00 93.88 91 ASP A O 1
ATOM 712 N N . LYS A 1 92 ? -14.381 -4.420 -1.442 1.00 92.44 92 LYS A N 1
ATOM 713 C CA . LYS A 1 92 ? -13.660 -5.539 -0.829 1.00 92.44 92 LYS A CA 1
ATOM 714 C C . LYS A 1 92 ? -12.203 -5.145 -0.598 1.00 92.44 92 LYS A C 1
ATOM 716 O O . LYS A 1 92 ? -11.762 -5.164 0.547 1.00 92.44 92 LYS A O 1
ATOM 721 N N . CYS A 1 93 ? -11.516 -4.699 -1.647 1.00 94.12 93 CYS A N 1
ATOM 722 C CA . CYS A 1 93 ? -10.134 -4.256 -1.539 1.00 94.12 93 CYS A CA 1
ATOM 723 C C . CYS A 1 93 ? -9.963 -3.056 -0.616 1.00 94.12 93 CYS A C 1
ATOM 725 O O . CYS A 1 93 ? -9.036 -3.034 0.185 1.00 94.12 93 CYS A O 1
ATOM 727 N N . CYS A 1 94 ? -10.905 -2.116 -0.618 1.00 93.94 94 CYS A N 1
ATOM 728 C CA . CYS A 1 94 ? -10.901 -1.023 0.339 1.00 93.94 94 CYS A CA 1
ATOM 729 C C . CYS A 1 94 ? -10.964 -1.504 1.789 1.00 93.94 94 CYS A C 1
ATOM 731 O O . CYS A 1 94 ? -10.216 -1.005 2.625 1.00 93.94 94 CYS A O 1
ATOM 733 N N . ARG A 1 95 ? -11.814 -2.490 2.113 1.00 91.38 95 ARG A N 1
ATOM 734 C CA . ARG A 1 95 ? -11.851 -3.050 3.472 1.00 91.38 95 ARG A CA 1
ATOM 735 C C . ARG A 1 95 ? -10.519 -3.676 3.865 1.00 91.38 95 ARG A C 1
ATOM 737 O O . ARG A 1 95 ? -10.114 -3.537 5.013 1.00 91.38 95 ARG A O 1
ATOM 744 N N . ASP A 1 96 ? -9.847 -4.338 2.937 1.00 90.31 96 ASP A N 1
ATOM 745 C CA . ASP A 1 96 ? -8.588 -5.019 3.227 1.00 90.31 96 ASP A CA 1
ATOM 746 C C . ASP A 1 96 ? -7.412 -4.040 3.340 1.00 90.31 96 ASP A C 1
ATOM 748 O O . ASP A 1 96 ? -6.639 -4.136 4.292 1.00 90.31 96 ASP A O 1
ATOM 752 N N . ILE A 1 97 ? -7.361 -3.010 2.487 1.00 92.12 97 ILE A N 1
ATOM 753 C CA . ILE A 1 97 ? -6.443 -1.870 2.638 1.00 92.12 97 ILE A CA 1
ATOM 754 C C . ILE A 1 97 ? -6.614 -1.237 4.027 1.00 92.12 97 ILE A C 1
ATOM 756 O O . ILE A 1 97 ? -5.637 -1.041 4.747 1.00 92.12 97 ILE A O 1
ATOM 760 N N . LEU A 1 98 ? -7.853 -0.959 4.449 1.00 92.06 98 LEU A N 1
ATOM 761 C CA . LEU A 1 98 ? -8.100 -0.342 5.754 1.00 92.06 98 LEU A CA 1
ATOM 762 C C . LEU A 1 98 ? -7.710 -1.245 6.933 1.00 92.06 98 LEU A C 1
ATOM 764 O O . LEU A 1 98 ? -7.237 -0.733 7.945 1.00 92.06 98 LEU A O 1
ATOM 768 N N . LYS A 1 99 ? -7.869 -2.571 6.813 1.00 90.44 99 LYS A N 1
ATOM 769 C CA . LYS A 1 99 ? -7.457 -3.529 7.854 1.00 90.44 99 LYS A CA 1
ATOM 770 C C . LYS A 1 99 ? -5.944 -3.576 8.051 1.00 90.44 99 LYS A C 1
ATOM 772 O O . LYS A 1 99 ? -5.505 -3.725 9.190 1.00 90.44 99 LYS A O 1
ATOM 777 N N . ILE A 1 100 ? -5.149 -3.472 6.980 1.00 91.06 100 ILE A N 1
ATOM 778 C CA . ILE A 1 100 ? -3.685 -3.473 7.127 1.00 91.06 100 ILE A CA 1
ATOM 779 C C . ILE A 1 100 ? -3.166 -2.163 7.734 1.00 91.06 100 ILE A C 1
ATOM 781 O O . ILE A 1 100 ? -2.144 -2.173 8.420 1.00 91.06 100 ILE A O 1
ATOM 785 N N . GLY A 1 101 ? -3.896 -1.059 7.546 1.00 91.62 101 GLY A N 1
ATOM 786 C CA . GLY A 1 101 ? -3.575 0.256 8.099 1.00 91.62 101 GLY A CA 1
ATOM 787 C C . GLY A 1 101 ? -2.839 1.173 7.116 1.00 91.62 101 GLY A C 1
ATOM 788 O O . GLY A 1 101 ? -2.183 0.710 6.181 1.00 91.62 101 GLY A O 1
ATOM 789 N N . LYS A 1 102 ? -2.945 2.493 7.343 1.00 93.75 102 LYS A N 1
ATOM 790 C CA . LYS A 1 102 ? -2.447 3.541 6.428 1.00 93.75 102 LYS A CA 1
ATOM 791 C C . LYS A 1 102 ? -0.950 3.414 6.199 1.00 93.75 102 LYS A C 1
ATOM 793 O O . LYS A 1 102 ? -0.498 3.402 5.058 1.00 93.75 102 LYS A O 1
ATOM 798 N N . ASP A 1 103 ? -0.201 3.280 7.287 1.00 94.75 103 ASP A N 1
ATOM 799 C CA . ASP A 1 103 ? 1.258 3.246 7.243 1.00 94.75 103 ASP A CA 1
ATOM 800 C C . ASP A 1 103 ? 1.770 1.971 6.571 1.00 94.75 103 ASP A C 1
ATOM 802 O O . ASP A 1 103 ? 2.695 2.043 5.765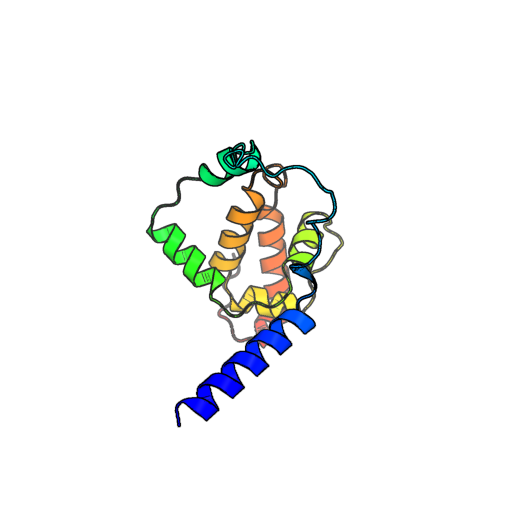 1.00 94.75 103 ASP A O 1
ATOM 806 N N . CYS A 1 104 ? 1.122 0.824 6.812 1.00 93.75 104 CYS A N 1
ATOM 807 C CA . CYS A 1 104 ? 1.434 -0.406 6.087 1.00 93.75 104 CYS A CA 1
ATOM 808 C C . CYS A 1 104 ? 1.131 -0.268 4.597 1.00 93.75 104 CYS A C 1
ATOM 810 O O . CYS A 1 104 ? 1.988 -0.558 3.769 1.00 93.75 104 CYS A O 1
ATOM 812 N N . HIS A 1 105 ? -0.057 0.226 4.241 1.00 93.38 105 HIS A N 1
ATOM 813 C CA . HIS A 1 105 ? -0.430 0.422 2.845 1.00 93.38 105 HIS A CA 1
ATOM 814 C C . HIS A 1 105 ? 0.563 1.340 2.115 1.00 93.38 105 HIS A C 1
ATOM 816 O O . HIS A 1 105 ? 1.127 0.953 1.094 1.00 93.38 105 HIS A O 1
ATOM 822 N N . LEU A 1 106 ? 0.839 2.530 2.655 1.00 95.25 106 LEU A N 1
ATOM 823 C CA . LEU A 1 106 ? 1.758 3.480 2.025 1.00 95.25 106 LEU A CA 1
ATOM 824 C C . LEU A 1 106 ? 3.212 2.992 2.044 1.00 95.25 106 LEU A C 1
ATOM 826 O O . LEU A 1 106 ? 3.946 3.253 1.093 1.00 95.25 106 LEU A O 1
ATOM 830 N N . GLY A 1 107 ? 3.628 2.280 3.093 1.00 93.19 107 GLY A N 1
ATOM 831 C CA . GLY A 1 107 ? 4.961 1.696 3.212 1.00 93.19 107 GLY A CA 1
ATOM 832 C C . GLY A 1 107 ? 5.227 0.634 2.147 1.00 93.19 107 GLY A C 1
ATOM 833 O O . GLY A 1 107 ? 6.218 0.736 1.424 1.00 93.19 107 GLY A O 1
ATOM 834 N N . LEU A 1 108 ? 4.313 -0.328 1.993 1.00 92.44 108 LEU A N 1
ATOM 835 C CA . LEU A 1 108 ? 4.424 -1.393 0.992 1.00 92.44 108 LEU A CA 1
ATOM 836 C C . LEU A 1 108 ? 4.396 -0.838 -0.436 1.00 92.44 108 LEU A C 1
ATOM 838 O O . LEU A 1 108 ? 5.224 -1.211 -1.264 1.00 92.44 108 LEU A O 1
ATOM 842 N N . ILE A 1 109 ? 3.503 0.118 -0.708 1.00 92.94 109 ILE A N 1
ATOM 843 C CA . ILE A 1 109 ? 3.448 0.813 -2.000 1.00 92.94 109 ILE A CA 1
ATOM 844 C C . ILE A 1 109 ? 4.756 1.549 -2.277 1.00 92.94 109 ILE A C 1
ATOM 846 O O . ILE A 1 109 ? 5.269 1.489 -3.393 1.00 92.94 109 ILE A O 1
ATOM 850 N N . LYS A 1 110 ? 5.326 2.223 -1.275 1.00 92.12 110 LYS A N 1
ATOM 851 C CA . LYS A 1 110 ? 6.593 2.933 -1.444 1.00 92.12 110 LYS A CA 1
ATOM 852 C C . LYS A 1 110 ? 7.713 1.991 -1.869 1.00 92.12 110 LYS A C 1
ATOM 854 O O . LYS A 1 110 ? 8.437 2.346 -2.791 1.00 92.12 110 LYS A O 1
ATOM 859 N N . ILE A 1 111 ? 7.852 0.825 -1.238 1.00 90.88 111 ILE A N 1
ATOM 860 C CA . ILE A 1 111 ? 8.886 -0.151 -1.618 1.00 90.88 111 ILE A CA 1
ATOM 861 C C . ILE A 1 111 ? 8.644 -0.650 -3.038 1.00 90.88 111 ILE A C 1
ATOM 863 O O . ILE A 1 111 ? 9.542 -0.565 -3.869 1.00 90.88 111 ILE A O 1
ATOM 867 N N . PHE A 1 112 ? 7.426 -1.120 -3.327 1.00 91.19 112 PHE A N 1
ATOM 868 C CA . PHE A 1 112 ? 7.095 -1.713 -4.622 1.00 91.19 112 PHE A CA 1
ATOM 869 C C . PHE A 1 112 ? 7.399 -0.752 -5.775 1.00 91.19 112 PHE A C 1
ATOM 871 O O . PHE A 1 112 ? 8.099 -1.101 -6.722 1.00 91.19 112 PHE A O 1
ATOM 878 N N . PHE A 1 113 ? 6.953 0.498 -5.651 1.00 92.88 113 PHE A N 1
ATOM 879 C CA . PHE A 1 113 ? 7.191 1.533 -6.654 1.00 92.88 113 PHE A CA 1
ATOM 880 C C . PHE A 1 113 ? 8.574 2.190 -6.562 1.00 92.88 113 PHE A C 1
ATOM 882 O O . PHE A 1 113 ? 8.856 3.073 -7.358 1.00 92.88 113 PHE A O 1
ATOM 889 N N . SER A 1 114 ? 9.437 1.791 -5.622 1.00 91.44 114 SER A N 1
ATOM 890 C CA . SER A 1 114 ? 10.854 2.182 -5.631 1.00 91.44 114 SER A CA 1
ATOM 891 C C . SER A 1 114 ? 11.719 1.199 -6.419 1.00 91.44 114 SER A C 1
ATOM 893 O O . SER A 1 114 ? 12.868 1.529 -6.698 1.00 91.44 114 SER A O 1
ATOM 895 N N . SER A 1 115 ? 11.197 0.014 -6.758 1.00 91.62 115 SER A N 1
ATOM 896 C CA . SER A 1 115 ? 11.930 -0.990 -7.535 1.00 91.62 115 SER A CA 1
ATOM 897 C C . SER A 1 115 ? 12.280 -0.486 -8.931 1.00 91.62 115 SER A C 1
ATOM 899 O O . SER A 1 115 ? 11.634 0.418 -9.473 1.00 91.62 115 SER A O 1
ATOM 901 N N . TYR A 1 116 ? 13.302 -1.086 -9.532 1.00 91.31 116 TYR A N 1
ATOM 902 C CA . TYR A 1 116 ? 13.850 -0.688 -10.819 1.00 91.31 116 TYR A CA 1
ATOM 903 C C . TYR A 1 116 ? 12.776 -0.544 -11.902 1.00 91.31 116 TYR A C 1
ATOM 905 O O . TYR A 1 116 ? 12.797 0.434 -12.654 1.00 91.31 116 TYR A O 1
ATOM 913 N N . GLU A 1 117 ? 11.838 -1.492 -11.951 1.00 91.62 117 GLU A N 1
ATOM 914 C CA . GLU A 1 117 ? 10.776 -1.558 -12.958 1.00 91.62 117 GLU A CA 1
ATOM 915 C C . GLU A 1 117 ? 9.759 -0.417 -12.828 1.00 91.62 117 GLU A C 1
ATOM 917 O O . GLU A 1 117 ? 9.270 0.101 -13.833 1.00 91.62 117 GLU A O 1
ATOM 922 N N . TYR A 1 118 ? 9.460 0.013 -11.598 1.00 92.31 118 TYR A N 1
ATOM 923 C CA . TYR A 1 118 ? 8.338 0.912 -11.311 1.00 92.31 118 TYR A CA 1
ATOM 924 C C . TYR A 1 118 ? 8.755 2.277 -10.747 1.00 92.31 118 TYR A C 1
ATOM 926 O O . TYR A 1 118 ? 7.891 3.134 -10.557 1.00 92.31 118 TYR A O 1
ATOM 934 N N . LYS A 1 119 ? 10.059 2.529 -10.552 1.00 89.69 119 LYS A N 1
ATOM 935 C CA . LYS A 1 119 ? 10.622 3.768 -9.966 1.00 89.69 119 LYS A CA 1
ATOM 936 C C . LYS A 1 119 ? 10.169 5.076 -10.613 1.00 89.69 119 LYS A C 1
ATOM 938 O O . LYS A 1 119 ? 10.208 6.125 -9.978 1.00 89.69 119 LYS A O 1
ATOM 943 N N . ASN A 1 120 ? 9.752 5.027 -11.877 1.00 91.88 120 ASN A N 1
ATOM 944 C CA . ASN A 1 120 ? 9.300 6.201 -12.626 1.00 91.88 120 ASN A CA 1
ATOM 945 C C . ASN A 1 120 ? 7.795 6.487 -12.457 1.00 91.88 120 ASN A C 1
ATOM 947 O O . ASN A 1 120 ? 7.290 7.457 -13.021 1.00 91.88 120 ASN A O 1
ATOM 951 N N . ILE A 1 121 ? 7.066 5.665 -11.699 1.00 92.88 121 ILE A N 1
ATOM 952 C CA . ILE A 1 121 ? 5.631 5.826 -11.461 1.00 92.88 121 ILE A CA 1
ATOM 953 C C . ILE A 1 121 ? 5.415 6.547 -10.127 1.00 92.88 121 ILE A C 1
ATOM 955 O O . ILE A 1 121 ? 5.732 6.040 -9.051 1.00 92.88 121 ILE A O 1
ATOM 959 N N . ALA A 1 122 ? 4.800 7.729 -10.182 1.00 90.88 122 ALA A N 1
ATOM 960 C CA . ALA A 1 122 ? 4.456 8.513 -8.998 1.00 90.88 122 ALA A CA 1
ATOM 961 C C . ALA A 1 122 ? 3.235 7.926 -8.258 1.00 90.88 122 ALA A C 1
ATOM 963 O O . ALA A 1 122 ? 2.110 8.409 -8.380 1.00 90.88 122 ALA A O 1
ATOM 964 N N . SER A 1 123 ? 3.453 6.879 -7.463 1.00 91.50 123 SER A N 1
ATOM 965 C CA . SER A 1 123 ? 2.373 6.103 -6.838 1.00 91.50 123 SER A CA 1
ATOM 966 C C . SER A 1 123 ? 1.849 6.668 -5.513 1.00 91.50 123 SER A C 1
ATOM 968 O O . SER A 1 123 ? 0.673 6.486 -5.188 1.00 91.50 123 SER A O 1
ATOM 970 N N . ILE A 1 124 ? 2.683 7.362 -4.731 1.00 93.81 124 ILE A N 1
ATOM 971 C CA . ILE A 1 124 ? 2.331 7.783 -3.363 1.00 93.81 124 ILE A CA 1
ATOM 972 C C . ILE A 1 124 ? 1.121 8.732 -3.315 1.00 93.81 124 ILE A C 1
ATOM 974 O O . ILE A 1 124 ? 0.216 8.469 -2.519 1.00 93.81 124 ILE A O 1
ATOM 978 N N . PRO A 1 125 ? 1.032 9.799 -4.138 1.00 94.56 125 PRO A N 1
ATOM 979 C CA . PRO A 1 125 ? -0.130 10.687 -4.110 1.00 94.56 125 PRO A CA 1
ATOM 980 C C . PRO A 1 125 ? -1.435 9.953 -4.432 1.00 94.56 125 PRO A C 1
ATOM 982 O O . PRO A 1 125 ? -2.436 10.162 -3.744 1.00 94.56 125 PRO A O 1
ATOM 985 N N . ARG A 1 126 ? -1.415 9.040 -5.416 1.00 93.31 126 ARG A N 1
ATOM 986 C CA . ARG A 1 126 ? -2.594 8.233 -5.748 1.00 93.31 126 ARG A CA 1
ATOM 987 C C . ARG A 1 126 ? -2.995 7.341 -4.583 1.00 93.31 126 ARG A C 1
ATOM 989 O O . ARG A 1 126 ? -4.155 7.350 -4.201 1.00 93.31 126 ARG A O 1
ATOM 996 N N . ASN A 1 127 ? -2.059 6.610 -3.989 1.00 94.44 127 ASN A N 1
ATOM 997 C CA . ASN A 1 127 ? -2.390 5.684 -2.905 1.00 94.44 127 ASN A CA 1
ATOM 998 C C . ASN A 1 127 ? -2.911 6.409 -1.653 1.00 94.44 127 ASN A C 1
ATOM 1000 O O . ASN A 1 127 ? -3.807 5.904 -0.982 1.00 94.44 127 ASN A O 1
ATOM 1004 N N . LYS A 1 128 ? -2.457 7.642 -1.382 1.00 96.12 128 LYS A N 1
ATOM 1005 C CA . LYS A 1 128 ? -3.087 8.506 -0.364 1.00 96.12 128 LYS A CA 1
ATOM 1006 C C . LYS A 1 128 ? -4.543 8.838 -0.706 1.00 96.12 128 LYS A C 1
ATOM 1008 O O . LYS A 1 128 ? -5.406 8.775 0.167 1.00 96.12 128 LYS A O 1
ATOM 1013 N N . GLN A 1 129 ? -4.827 9.176 -1.964 1.00 95.19 129 GLN A N 1
ATOM 1014 C CA . GLN A 1 129 ? -6.196 9.428 -2.419 1.00 95.19 129 GLN A CA 1
ATOM 1015 C C . GLN A 1 129 ? -7.069 8.174 -2.285 1.00 95.19 129 GLN A C 1
ATOM 1017 O O . GLN A 1 129 ? -8.183 8.259 -1.776 1.00 95.19 129 GLN A O 1
ATOM 1022 N N . THR A 1 130 ? -6.549 7.015 -2.683 1.00 94.38 130 THR A N 1
ATOM 1023 C CA . THR A 1 130 ? -7.231 5.720 -2.589 1.00 94.38 130 THR A CA 1
ATOM 1024 C C . THR A 1 130 ? -7.516 5.338 -1.143 1.00 94.38 130 THR A C 1
ATOM 1026 O O . THR A 1 130 ? -8.637 4.946 -0.831 1.00 94.38 130 THR A O 1
ATOM 1029 N N . TRP A 1 131 ? -6.560 5.544 -0.232 1.00 94.88 131 TRP A N 1
ATOM 1030 C CA . TRP A 1 131 ? -6.784 5.385 1.205 1.00 94.88 131 TRP A CA 1
ATOM 1031 C C . TRP A 1 131 ? -7.974 6.225 1.691 1.00 94.88 131 TRP A C 1
ATOM 1033 O O . TRP A 1 131 ? -8.887 5.698 2.328 1.00 94.88 131 TRP A O 1
ATOM 1043 N N . ASN A 1 132 ? -7.996 7.516 1.347 1.00 95.25 132 ASN A N 1
ATOM 1044 C CA . ASN A 1 132 ? -9.069 8.429 1.744 1.00 95.25 132 ASN A CA 1
ATOM 1045 C C . ASN A 1 132 ? -10.423 8.042 1.123 1.00 95.25 132 ASN A C 1
ATOM 1047 O O . ASN A 1 132 ? -11.451 8.110 1.800 1.00 95.25 132 ASN A O 1
ATOM 1051 N N . ASP A 1 133 ? -10.443 7.600 -0.138 1.00 94.62 133 ASP A N 1
ATOM 1052 C CA . ASP A 1 133 ? -11.658 7.104 -0.791 1.00 94.62 133 ASP A CA 1
ATOM 1053 C C . ASP A 1 133 ? -12.205 5.852 -0.093 1.00 94.62 133 ASP A C 1
ATOM 1055 O O . ASP A 1 133 ? -13.390 5.789 0.242 1.00 94.62 133 ASP A O 1
ATOM 1059 N N . CYS A 1 134 ? -11.335 4.888 0.208 1.00 94.44 134 CYS A N 1
ATOM 1060 C CA . CYS A 1 134 ? -11.700 3.685 0.944 1.00 94.44 134 CYS A CA 1
ATOM 1061 C C . CYS A 1 134 ? -12.236 4.015 2.340 1.00 94.44 134 CYS A C 1
ATOM 1063 O O . CYS A 1 134 ? -13.283 3.498 2.742 1.00 94.44 134 CYS A O 1
ATOM 1065 N N . LEU A 1 135 ? -11.571 4.922 3.060 1.00 94.81 135 LEU A N 1
ATOM 1066 C CA . LEU A 1 135 ? -12.005 5.383 4.376 1.00 94.81 135 LEU A CA 1
ATOM 1067 C C . LEU A 1 135 ? -13.408 6.003 4.316 1.00 94.81 135 LEU A C 1
ATOM 1069 O O . LEU A 1 135 ? -14.273 5.653 5.117 1.00 94.81 135 LEU A O 1
ATOM 1073 N N . ARG A 1 136 ? -13.670 6.849 3.316 1.00 94.25 136 ARG A N 1
ATOM 1074 C CA . ARG A 1 136 ? -14.982 7.469 3.086 1.00 94.25 136 ARG A CA 1
ATOM 1075 C C . ARG A 1 136 ? -16.070 6.446 2.753 1.00 94.25 136 ARG A C 1
ATOM 1077 O O . ARG A 1 136 ? -17.184 6.553 3.258 1.00 94.25 136 ARG A O 1
ATOM 1084 N N . ARG A 1 137 ? -15.774 5.473 1.887 1.00 93.88 137 ARG A N 1
ATOM 1085 C CA . ARG A 1 137 ? -16.767 4.518 1.360 1.00 93.88 137 ARG A CA 1
ATOM 1086 C C . ARG A 1 137 ? -17.133 3.423 2.352 1.00 93.88 137 ARG A C 1
ATOM 1088 O O . ARG A 1 137 ? -18.298 3.034 2.441 1.00 93.88 137 ARG A O 1
ATOM 1095 N N . VAL A 1 138 ? -16.144 2.892 3.069 1.00 93.56 138 VAL A N 1
ATOM 1096 C CA . VAL A 1 138 ? -16.329 1.698 3.907 1.00 93.56 138 VAL A CA 1
ATOM 1097 C C . VAL A 1 138 ? -15.790 1.840 5.329 1.00 93.56 138 VAL A C 1
ATOM 1099 O O . VAL A 1 138 ? -16.045 0.947 6.131 1.00 93.56 138 VAL A O 1
ATOM 1102 N N . GLY A 1 139 ? -15.116 2.938 5.687 1.00 88.69 139 GLY A N 1
ATOM 1103 C CA . GLY A 1 139 ? -14.484 3.105 7.003 1.00 88.69 139 GLY A CA 1
ATOM 1104 C C . GLY A 1 139 ? -15.454 3.000 8.182 1.00 88.69 139 GLY A C 1
ATOM 1105 O O . GLY A 1 139 ? -15.171 2.288 9.145 1.00 88.69 139 GLY A O 1
ATOM 1106 N N . SER A 1 140 ? -16.648 3.594 8.069 1.00 84.81 140 SER A N 1
ATOM 1107 C CA . SER A 1 140 ? -17.686 3.521 9.112 1.00 84.81 140 SER A CA 1
ATOM 1108 C C . SER A 1 140 ? -18.190 2.100 9.387 1.00 84.81 140 SER A C 1
ATOM 1110 O O . SER A 1 140 ? -18.679 1.825 10.479 1.00 84.81 140 SER A O 1
ATOM 1112 N N . LYS A 1 141 ? -18.050 1.175 8.427 1.00 79.12 141 LYS A N 1
ATOM 1113 C CA . LYS A 1 141 ? -18.527 -0.212 8.549 1.00 79.12 141 LYS A CA 1
ATOM 1114 C C . LYS A 1 141 ? -17.536 -1.138 9.253 1.00 79.12 141 LYS A C 1
ATOM 1116 O O . LYS A 1 141 ? -17.933 -2.219 9.670 1.00 79.12 141 LYS A O 1
ATOM 1121 N N . ILE A 1 142 ? -16.259 -0.758 9.346 1.00 74.25 142 ILE A N 1
ATOM 1122 C CA . ILE A 1 142 ? -15.204 -1.627 9.900 1.00 74.25 142 ILE A CA 1
ATOM 1123 C C . ILE A 1 142 ? -14.929 -1.296 11.377 1.00 74.25 142 ILE A C 1
ATOM 1125 O O . ILE A 1 142 ? -14.290 -2.078 12.069 1.00 74.25 142 ILE A O 1
ATOM 1129 N N . GLY A 1 143 ? -15.405 -0.152 11.884 1.00 66.31 143 GLY A N 1
ATOM 1130 C CA . GLY A 1 143 ? -15.095 0.287 13.251 1.00 66.31 143 GLY A CA 1
ATOM 1131 C C . GLY A 1 143 ? -13.613 0.631 13.459 1.00 66.31 143 GLY A C 1
ATOM 1132 O O . GLY A 1 143 ? -13.146 0.682 14.592 1.00 66.31 143 GLY A O 1
ATOM 1133 N N . VAL A 1 144 ? -12.863 0.850 12.372 1.00 63.12 144 VAL A N 1
ATOM 1134 C CA . VAL A 1 144 ? -11.462 1.291 12.424 1.00 63.12 144 VAL A CA 1
ATOM 1135 C C . VAL A 1 144 ? -11.439 2.755 12.872 1.00 63.12 144 VAL A C 1
ATOM 1137 O O . VAL A 1 144 ? -12.241 3.539 12.355 1.00 63.12 144 VAL A O 1
ATOM 1140 N N . PRO A 1 145 ? -10.549 3.160 13.799 1.00 57.03 145 PRO A N 1
ATOM 1141 C CA . PRO A 1 145 ? -10.389 4.565 14.150 1.00 57.03 145 PRO A CA 1
ATOM 1142 C C . PRO A 1 145 ? -10.028 5.369 12.896 1.00 57.03 145 PRO A C 1
ATOM 1144 O O . PRO A 1 145 ? -8.983 5.175 12.278 1.00 57.03 145 PRO A O 1
ATOM 1147 N N . VAL A 1 146 ? -10.947 6.245 12.497 1.00 55.03 146 VAL A N 1
ATOM 1148 C CA . VAL A 1 146 ? -10.830 7.099 11.316 1.00 55.03 146 VAL A CA 1
ATOM 1149 C C . VAL A 1 146 ? -9.851 8.224 11.650 1.00 55.03 146 VAL A C 1
ATOM 1151 O O . VAL A 1 146 ? -10.248 9.241 12.207 1.00 55.03 146 VAL A O 1
ATOM 1154 N N . SER A 1 147 ? -8.566 8.059 11.330 1.00 57.31 147 SER A N 1
ATOM 1155 C CA . SER A 1 147 ? -7.653 9.199 11.203 1.00 57.31 147 SER A CA 1
ATOM 1156 C C . SER A 1 147 ? -7.674 9.684 9.751 1.00 57.31 147 SER A C 1
ATOM 1158 O O . SER A 1 147 ? -6.915 9.231 8.892 1.00 57.31 147 SER A O 1
ATOM 1160 N N . SER A 1 148 ? -8.617 10.578 9.450 1.00 55.09 148 SER A N 1
ATOM 1161 C CA . SER A 1 148 ? -8.526 11.431 8.264 1.00 55.09 148 SER A CA 1
ATOM 1162 C C . SER A 1 148 ? -7.468 12.502 8.518 1.00 55.09 148 SER A C 1
ATOM 1164 O O . SER A 1 148 ? -7.435 13.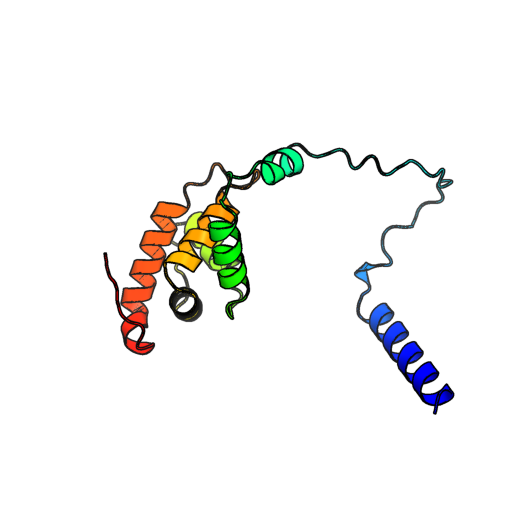077 9.605 1.00 55.09 148 SER A O 1
ATOM 1166 N N . GLU A 1 149 ? -6.605 12.727 7.533 1.00 43.47 149 GLU A N 1
ATOM 1167 C CA . GLU A 1 149 ? -5.667 13.857 7.515 1.00 43.47 149 GLU A CA 1
ATOM 1168 C C . GLU A 1 149 ? -6.374 15.132 7.055 1.00 43.47 149 GLU A C 1
ATOM 1170 O O . GLU A 1 149 ? -7.252 15.008 6.166 1.00 43.47 149 GLU A O 1
#

Sequence (149 aa):
MAKSLLMVMLVSIVMFYMACPIFSQEIHEDVAISPTPFEEANSPAMEYDMKLPHYSQKQYDFLEACVEKPSSICGGEIFQNVLDATTLVTDKCCRDILKIGKDCHLGLIKIFFSSYEYKNIASIPRNKQTWNDCLRRVGSKIGVPVSSE

Foldseek 3Di:
DVVVVVVVVVVVVVVCCVVCVVPVPDPPDPDPCPPPPPPVVCPPQNVQLVPQPPDDPVLVVVLVVLVPPDADPCPVQLVVCLVDVVRARDLVNLLRCPRSHDCNQLSNQSSVCVGPVNVVRPRNVSSLVNNVVSCVPCVVVNPRPDPDD

Organism: Arabidopsis thaliana (NCBI:txid3702)

InterPro domains:
  IPR008502 Prolamin-like domain [PF05617] (66-134)
  IPR040220 Protein down-regulated in DIF1 11 [PTHR31207] (1-148)

Secondary structure (DSSP, 8-state):
-HHHHHHHHHHHHHHHHHH-GGGSSS--S--------------HHHHHHHTS----HHHHHHHHHHHTS---S-HHHHHHHHH-TTSPPPHHHHHHHHHH-HHHHHHHHHHHTTSTTTTTS-HHHHHHHHHHHHHHHHHHHHT------